Protein AF-A0AA38I231-F1 (afdb_monomer)

Sequence (170 aa):
MPKPLHKDVKQMDDNLVDYFAKERDSGEPLLPLTAVQDRVAATLGVYILPRNRDPRTKQVCDISTSEQCAIRECLYGMVEEKIHVTRSPLIDCLKEKHIFEGSVSSLGKILHSQLGFVIRQPVYGSVLWNYNMLFMQEPNSYVNTCTISRTQILCHVYILMKHGYLKMVR

Radius of gyration: 27.33 Å; Cα contacts (8 Å, |Δi|>4): 93; chains: 1; bounding box: 58×40×67 Å

Foldseek 3Di:
DDDDDDPLVVVLVVLVVVVVVCVVVVPDPDDDPVVVVVVSCVSSVHDPDPPCPPPPPPPPLDDDPVLLVVLVVLVVVCVVVVHQDDLVVSVVSCVVVVSDDDDSVSVCCCCVPPVQFDQDDPDPPDPPDPPRPRDRPPPDDDDDDPPCDPVNVVVVVVVCVVVPVDDDDD

Structure (mmCIF, N/CA/C/O backbone):
data_AF-A0AA38I231-F1
#
_entry.id   AF-A0AA38I231-F1
#
loop_
_atom_site.group_PDB
_atom_site.id
_atom_site.type_symbol
_atom_site.label_atom_id
_atom_site.label_alt_id
_atom_site.label_comp_id
_atom_site.label_asym_id
_atom_site.label_entity_id
_atom_site.label_seq_id
_atom_site.pdbx_PDB_ins_code
_atom_site.Cartn_x
_atom_site.Cartn_y
_atom_site.Cartn_z
_atom_site.occupancy
_atom_site.B_iso_or_equiv
_atom_site.auth_seq_id
_atom_site.auth_comp_id
_atom_site.auth_asym_id
_atom_site.auth_atom_id
_atom_site.pdbx_PDB_model_num
ATOM 1 N N . MET A 1 1 ? -1.012 15.613 -42.723 1.00 48.78 1 MET A N 1
ATOM 2 C CA . MET A 1 1 ? 0.351 15.241 -43.156 1.00 48.78 1 MET A CA 1
ATOM 3 C C . MET A 1 1 ? 1.226 15.136 -41.916 1.00 48.78 1 MET A C 1
ATOM 5 O O . MET A 1 1 ? 1.247 16.104 -41.160 1.00 48.78 1 MET A O 1
ATOM 9 N N . PRO A 1 2 ? 1.843 13.979 -41.628 1.00 49.44 2 PRO A N 1
ATOM 10 C CA . PRO A 1 2 ? 2.735 13.845 -40.479 1.00 49.44 2 PRO A CA 1
ATOM 11 C C . PRO A 1 2 ? 3.920 14.809 -40.628 1.00 49.44 2 PRO A C 1
ATOM 13 O O . PRO A 1 2 ? 4.451 14.984 -41.725 1.00 49.44 2 PRO A O 1
ATOM 16 N N . LYS A 1 3 ? 4.281 15.489 -39.535 1.00 53.19 3 LYS A N 1
ATOM 17 C CA . LYS A 1 3 ? 5.412 16.426 -39.517 1.00 53.19 3 LYS A CA 1
ATOM 18 C C . LYS A 1 3 ? 6.711 15.646 -39.771 1.00 53.19 3 LYS A C 1
ATOM 20 O O . LYS A 1 3 ? 6.850 14.556 -39.216 1.00 53.19 3 LYS A O 1
ATOM 25 N N . PRO A 1 4 ? 7.651 16.177 -40.572 1.00 53.50 4 PRO A N 1
ATOM 26 C CA . PRO A 1 4 ? 8.943 15.534 -40.765 1.00 53.50 4 PRO A CA 1
ATOM 27 C C . PRO A 1 4 ? 9.662 15.424 -39.417 1.00 53.50 4 PRO A C 1
ATOM 29 O O . PRO A 1 4 ? 9.806 16.412 -38.695 1.00 53.50 4 PRO A O 1
ATOM 32 N N . LEU A 1 5 ? 10.063 14.200 -39.074 1.00 52.28 5 LEU A N 1
ATOM 33 C CA . LEU A 1 5 ? 10.873 13.911 -37.896 1.00 52.28 5 LEU A CA 1
ATOM 34 C C . LEU A 1 5 ? 12.218 14.640 -38.000 1.00 52.28 5 LEU A C 1
ATOM 36 O O . LEU A 1 5 ? 12.789 14.768 -39.086 1.00 52.28 5 LEU A O 1
ATOM 40 N N . HIS A 1 6 ? 12.703 15.131 -36.858 1.00 70.31 6 HIS A N 1
ATOM 41 C CA . HIS A 1 6 ? 14.024 15.744 -36.736 1.00 70.31 6 HIS A CA 1
ATOM 42 C C . HIS A 1 6 ? 15.079 14.765 -37.274 1.00 70.31 6 HIS A C 1
ATOM 44 O O . HIS A 1 6 ? 14.965 13.562 -37.031 1.00 70.31 6 HIS A O 1
ATOM 50 N N . LYS A 1 7 ? 16.080 15.256 -38.020 1.00 75.19 7 LYS A N 1
ATOM 51 C CA . LYS A 1 7 ? 17.077 14.403 -38.703 1.00 75.19 7 LYS A CA 1
ATOM 52 C C . LYS A 1 7 ? 17.727 13.388 -37.751 1.00 75.19 7 LYS A C 1
ATOM 54 O O . LYS A 1 7 ? 17.920 12.240 -38.135 1.00 75.19 7 LYS A O 1
ATOM 59 N N . ASP A 1 8 ? 17.939 13.791 -36.503 1.00 73.50 8 ASP A N 1
ATOM 60 C CA . ASP A 1 8 ? 18.530 12.957 -35.452 1.00 73.50 8 ASP A CA 1
ATOM 61 C C . ASP A 1 8 ? 17.647 11.762 -35.062 1.00 73.50 8 ASP A C 1
ATOM 63 O O . ASP A 1 8 ? 18.152 10.675 -34.803 1.00 73.50 8 ASP A O 1
ATOM 67 N N . VAL A 1 9 ? 16.319 11.928 -35.072 1.00 75.12 9 VAL A N 1
ATOM 68 C CA . VAL A 1 9 ? 15.383 10.843 -34.732 1.00 75.12 9 VAL A CA 1
ATOM 69 C C . VAL A 1 9 ? 15.333 9.813 -35.852 1.00 75.12 9 VAL A C 1
ATOM 71 O O . VAL A 1 9 ? 15.327 8.616 -35.587 1.00 75.12 9 VAL A O 1
ATOM 74 N N . LYS A 1 10 ? 15.368 10.270 -37.108 1.00 77.44 10 LYS A N 1
ATOM 75 C CA . LYS A 1 10 ? 15.418 9.363 -38.258 1.00 77.44 10 LYS A CA 1
ATOM 76 C C . LYS A 1 10 ? 16.686 8.504 -38.231 1.00 77.44 10 LYS A C 1
ATOM 78 O O . LYS A 1 10 ? 16.616 7.307 -38.466 1.00 77.44 10 LYS A O 1
ATOM 83 N N . GLN A 1 11 ? 17.822 9.107 -37.886 1.00 79.62 11 GLN A N 1
ATOM 84 C CA . GLN A 1 11 ? 19.083 8.381 -37.777 1.00 79.62 11 GLN A CA 1
ATOM 85 C C . GLN A 1 11 ? 19.088 7.364 -36.623 1.00 79.62 11 GLN A C 1
ATOM 87 O O . GLN A 1 11 ? 19.659 6.287 -36.767 1.00 79.62 11 GLN A O 1
ATOM 92 N N . MET A 1 12 ? 18.430 7.665 -35.496 1.00 76.19 12 MET A N 1
ATOM 93 C CA . MET A 1 12 ? 18.234 6.682 -34.423 1.00 76.19 12 MET A CA 1
ATOM 94 C C . MET A 1 12 ? 17.376 5.495 -34.872 1.00 76.19 12 MET A C 1
ATOM 96 O O . MET A 1 12 ? 17.737 4.355 -34.587 1.00 76.19 12 MET A O 1
ATOM 100 N N . ASP A 1 13 ? 16.270 5.752 -35.574 1.00 75.25 13 ASP A N 1
ATOM 101 C CA . ASP A 1 13 ? 15.390 4.694 -36.082 1.00 75.25 13 ASP A CA 1
ATOM 102 C C . ASP A 1 13 ? 16.126 3.785 -37.076 1.00 75.25 13 ASP A C 1
ATOM 104 O O . ASP A 1 13 ? 16.080 2.563 -36.928 1.00 75.25 13 ASP A O 1
ATOM 108 N N . ASP A 1 14 ? 16.865 4.367 -38.027 1.00 80.31 14 A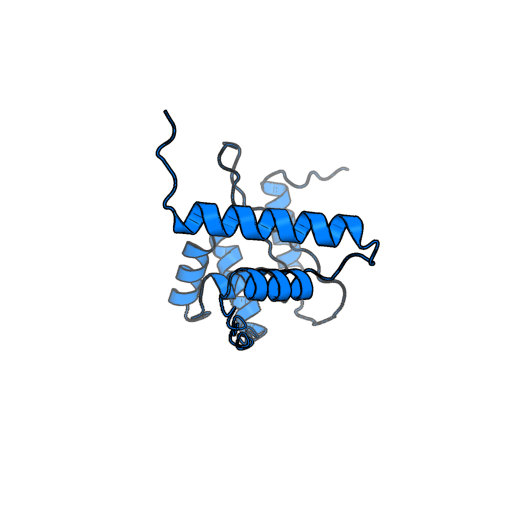SP A N 1
ATOM 109 C CA . ASP A 1 14 ? 17.651 3.613 -39.011 1.00 80.31 14 ASP A CA 1
ATOM 110 C C . ASP A 1 14 ? 18.691 2.707 -38.308 1.00 80.31 14 ASP A C 1
ATOM 112 O O . ASP A 1 14 ? 18.795 1.517 -38.612 1.00 80.31 14 ASP A O 1
ATOM 116 N N . ASN A 1 15 ? 19.385 3.219 -37.281 1.00 79.56 15 ASN A N 1
ATOM 117 C CA . ASN A 1 15 ? 20.355 2.443 -36.497 1.00 79.56 15 ASN A CA 1
ATOM 118 C C . ASN A 1 15 ? 19.712 1.278 -35.718 1.00 79.56 15 ASN A C 1
ATOM 120 O O . ASN A 1 15 ? 20.316 0.209 -35.590 1.00 79.56 15 ASN A O 1
ATOM 124 N N . LEU A 1 16 ? 18.504 1.468 -35.176 1.00 77.56 16 LEU A N 1
ATOM 125 C CA . LEU A 1 16 ? 17.788 0.420 -34.441 1.00 77.56 16 LEU A CA 1
ATOM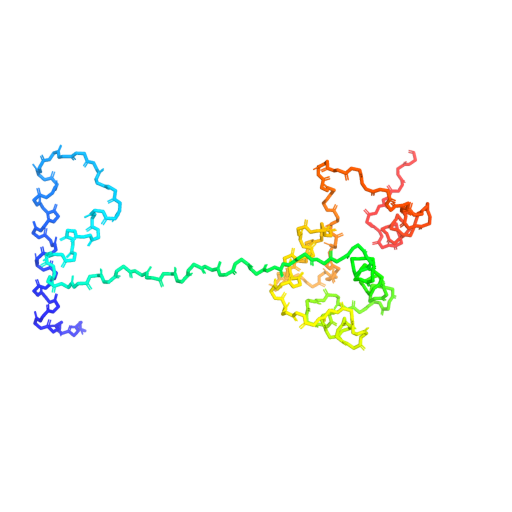 126 C C . LEU A 1 16 ? 17.291 -0.684 -35.373 1.00 77.56 16 LEU A C 1
ATOM 128 O O . LEU A 1 16 ? 17.421 -1.864 -35.044 1.00 77.56 16 LEU A O 1
ATOM 132 N N . VAL A 1 17 ? 16.744 -0.318 -36.534 1.00 79.62 17 VAL A N 1
ATOM 133 C CA . VAL A 1 17 ? 16.281 -1.284 -37.539 1.00 79.62 17 VAL A CA 1
ATOM 134 C C . VAL A 1 17 ? 17.441 -2.161 -38.013 1.00 79.62 17 VAL A C 1
ATOM 136 O O . VAL A 1 17 ? 17.312 -3.388 -38.010 1.00 79.62 17 VAL A O 1
ATOM 139 N N . ASP A 1 18 ? 18.591 -1.560 -38.326 1.00 83.56 18 ASP A N 1
ATOM 140 C CA . ASP A 1 18 ? 19.799 -2.288 -38.726 1.00 83.56 18 ASP A CA 1
ATOM 141 C C . ASP A 1 18 ? 20.313 -3.227 -37.627 1.00 83.56 18 ASP A C 1
ATOM 143 O O . ASP A 1 18 ? 20.754 -4.344 -37.909 1.00 83.56 18 ASP A O 1
ATOM 147 N N . TYR A 1 19 ? 20.254 -2.798 -36.364 1.00 80.94 19 TYR A N 1
ATOM 148 C CA . TYR A 1 19 ? 20.632 -3.629 -35.223 1.00 80.94 19 TYR A CA 1
ATOM 149 C C . TYR A 1 19 ? 19.727 -4.865 -35.096 1.00 80.94 19 TYR A C 1
ATOM 151 O O . TYR A 1 19 ? 20.226 -5.990 -35.024 1.00 80.94 19 TYR A O 1
ATOM 159 N N . PHE A 1 20 ? 18.402 -4.684 -35.123 1.00 78.88 20 PHE A N 1
ATOM 160 C CA . PHE A 1 20 ? 17.463 -5.803 -34.990 1.00 78.88 20 PHE A CA 1
ATOM 161 C C . PHE A 1 20 ? 17.497 -6.754 -36.191 1.00 78.88 20 PHE A C 1
ATOM 163 O O . PHE A 1 20 ? 17.286 -7.953 -36.013 1.00 78.88 20 PHE A O 1
ATOM 170 N N . ALA A 1 21 ? 17.800 -6.258 -37.395 1.00 80.44 21 ALA A N 1
ATOM 171 C CA . ALA A 1 21 ? 18.023 -7.111 -38.559 1.00 80.44 21 ALA A CA 1
ATOM 172 C C . ALA A 1 21 ? 19.235 -8.038 -38.353 1.00 80.44 21 ALA A C 1
ATOM 174 O O . ALA A 1 21 ? 19.123 -9.244 -38.564 1.00 80.44 21 ALA A O 1
ATOM 175 N N . LYS A 1 22 ? 20.357 -7.502 -37.850 1.00 84.06 22 LYS A N 1
ATOM 176 C CA . LYS A 1 22 ? 21.570 -8.286 -37.549 1.00 84.06 22 LYS A CA 1
ATOM 177 C C . LYS A 1 22 ? 21.352 -9.312 -36.435 1.00 84.06 22 LYS A C 1
ATOM 179 O O . LYS A 1 22 ? 21.830 -10.434 -36.552 1.00 84.06 22 LYS A O 1
ATOM 184 N N . GLU A 1 23 ? 20.630 -8.946 -35.376 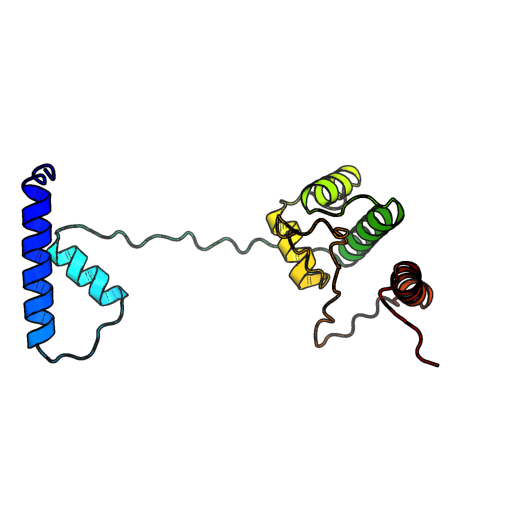1.00 80.56 23 GLU A N 1
ATOM 185 C CA . GLU A 1 23 ? 20.284 -9.862 -34.274 1.00 80.56 23 GLU A CA 1
ATOM 186 C C . GLU A 1 23 ? 19.342 -10.985 -34.718 1.00 80.56 23 GLU A C 1
ATOM 188 O O . GLU A 1 23 ? 19.498 -12.126 -34.300 1.00 80.56 23 GLU A O 1
ATOM 193 N N . ARG A 1 24 ? 18.370 -10.695 -35.590 1.00 81.44 24 ARG A N 1
ATOM 194 C CA . ARG A 1 24 ? 17.469 -11.728 -36.119 1.00 81.44 24 ARG A CA 1
ATOM 195 C C . ARG A 1 24 ? 18.234 -12.773 -36.931 1.00 81.44 24 ARG A C 1
ATOM 197 O O . ARG A 1 24 ? 17.922 -13.959 -36.853 1.00 81.44 24 ARG A O 1
ATOM 204 N N . ASP A 1 25 ? 19.215 -12.324 -37.705 1.00 83.75 25 ASP A N 1
ATOM 205 C CA . ASP A 1 25 ? 19.957 -13.175 -38.629 1.00 83.75 25 ASP A CA 1
ATOM 206 C C . ASP A 1 25 ? 21.135 -13.909 -37.939 1.00 83.75 25 ASP A C 1
ATOM 208 O O . ASP A 1 25 ? 21.706 -14.828 -38.526 1.00 83.75 25 ASP A O 1
ATOM 212 N N . SER A 1 26 ? 21.483 -13.562 -36.687 1.00 84.50 26 SER A N 1
ATOM 213 C CA . SER A 1 26 ? 22.598 -14.173 -35.939 1.00 84.50 26 SER A CA 1
ATOM 214 C C . SER A 1 26 ? 22.287 -15.563 -35.369 1.00 84.50 26 SER A C 1
ATOM 216 O O . SER A 1 26 ? 23.208 -16.329 -35.091 1.00 84.50 26 SER A O 1
ATOM 218 N N . GLY A 1 27 ? 21.005 -15.907 -35.196 1.00 82.94 27 GLY A N 1
ATOM 2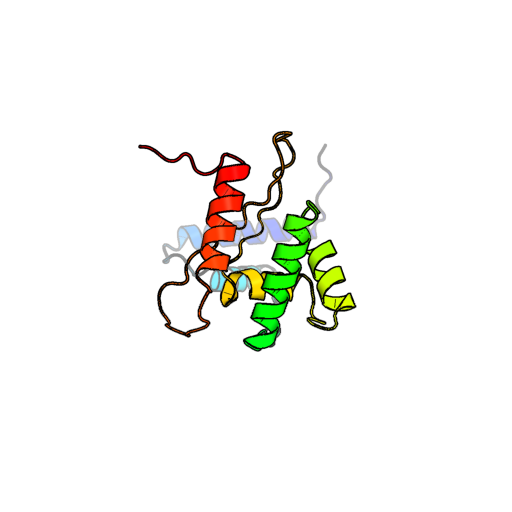19 C CA . GLY A 1 27 ? 20.577 -17.198 -34.646 1.00 82.94 27 GLY A CA 1
ATOM 220 C C . GLY A 1 27 ? 20.955 -17.425 -33.175 1.00 82.94 27 GLY A C 1
ATOM 221 O O . GLY A 1 27 ? 20.886 -18.562 -32.703 1.00 82.94 27 GLY A O 1
ATOM 222 N N . GLU A 1 28 ? 21.363 -16.379 -32.448 1.00 81.31 28 GLU A N 1
ATOM 223 C CA . GLU A 1 28 ? 21.731 -16.495 -31.036 1.00 81.31 28 GLU A CA 1
ATOM 224 C C . GLU A 1 28 ? 20.504 -16.654 -30.108 1.00 81.31 28 GLU A C 1
ATOM 226 O O . GLU A 1 28 ? 19.391 -16.232 -30.440 1.00 81.31 28 GLU A O 1
ATOM 231 N N . PRO A 1 29 ? 20.679 -17.267 -28.920 1.00 80.56 29 PRO A N 1
ATOM 232 C CA . PRO A 1 29 ? 19.629 -17.364 -27.909 1.00 80.56 29 PRO A CA 1
ATOM 233 C C . PRO A 1 29 ? 19.118 -15.990 -27.455 1.00 80.56 29 PRO A C 1
ATOM 235 O O . PRO A 1 29 ? 19.881 -15.032 -27.347 1.00 80.56 29 PRO A O 1
ATOM 238 N N . LEU A 1 30 ? 17.830 -15.916 -27.100 1.00 77.19 30 LEU A N 1
ATOM 239 C CA . LEU A 1 30 ? 17.205 -14.681 -26.620 1.00 77.19 30 LEU A CA 1
ATOM 240 C C . LEU A 1 30 ? 17.949 -14.107 -25.406 1.00 77.19 30 LEU A C 1
ATOM 242 O O . LEU A 1 30 ? 18.063 -14.747 -24.358 1.00 77.19 30 LEU A O 1
ATOM 246 N N . LEU A 1 31 ? 18.415 -12.868 -25.549 1.00 79.25 31 LEU A N 1
ATOM 247 C CA . LEU A 1 31 ? 19.125 -12.152 -24.499 1.00 79.25 31 LEU A CA 1
ATOM 248 C C . LEU A 1 31 ? 18.174 -11.700 -23.379 1.00 79.25 31 LEU A C 1
ATOM 250 O O . LEU A 1 31 ? 17.026 -11.325 -23.641 1.00 79.25 31 LEU A O 1
ATOM 254 N N . PRO A 1 32 ? 18.645 -11.656 -22.120 1.00 76.19 32 PRO A N 1
ATOM 255 C CA . PRO A 1 32 ? 17.899 -11.025 -21.041 1.00 76.19 32 PRO A CA 1
ATOM 256 C C . PRO A 1 32 ? 17.706 -9.529 -21.326 1.00 76.19 32 PRO A C 1
ATOM 258 O O . PRO A 1 32 ? 18.575 -8.871 -21.899 1.00 76.19 32 PRO A O 1
ATOM 261 N N . LEU A 1 33 ? 16.579 -8.972 -20.872 1.00 71.31 33 LEU A N 1
ATOM 262 C CA . LEU A 1 33 ? 16.176 -7.584 -21.140 1.00 71.31 33 LEU A CA 1
ATOM 263 C C . LEU A 1 33 ? 17.267 -6.552 -20.803 1.00 71.31 33 LEU A C 1
ATOM 265 O O . LEU A 1 33 ? 17.395 -5.548 -21.496 1.00 71.31 33 LEU A O 1
ATOM 269 N N . THR A 1 34 ? 18.064 -6.804 -19.763 1.00 72.62 34 THR A N 1
ATOM 270 C CA . THR A 1 34 ? 19.183 -5.939 -19.364 1.00 72.62 34 THR A CA 1
ATOM 271 C C . THR A 1 34 ? 20.270 -5.873 -20.436 1.00 72.62 34 THR A C 1
ATOM 273 O O . THR A 1 34 ? 20.709 -4.787 -20.788 1.00 72.62 34 THR A O 1
ATOM 276 N N . ALA A 1 35 ? 20.635 -7.008 -21.037 1.00 78.62 35 ALA A N 1
ATOM 277 C CA . ALA A 1 35 ? 21.635 -7.051 -22.102 1.00 78.62 35 ALA A CA 1
ATOM 278 C C . ALA A 1 35 ? 21.134 -6.375 -23.390 1.00 78.62 35 ALA A C 1
ATOM 280 O O . ALA A 1 35 ? 21.911 -5.728 -24.090 1.00 78.62 35 ALA A O 1
ATOM 281 N N . VAL A 1 36 ? 19.830 -6.472 -23.684 1.00 82.06 36 VAL A N 1
ATOM 282 C CA . VAL A 1 36 ? 19.212 -5.744 -24.807 1.00 82.06 36 VAL A CA 1
ATOM 283 C C . VAL A 1 36 ? 19.270 -4.235 -24.567 1.00 82.06 36 VAL A C 1
ATOM 285 O O . VAL A 1 36 ? 19.622 -3.487 -25.474 1.00 82.06 36 VAL A O 1
ATOM 288 N N . GLN A 1 37 ? 18.969 -3.784 -23.345 1.00 79.06 37 GLN A N 1
ATOM 289 C CA . GLN A 1 37 ? 19.061 -2.369 -22.977 1.00 79.06 37 GLN A CA 1
ATOM 290 C C . GLN A 1 37 ? 20.484 -1.832 -23.159 1.00 79.06 37 GLN A C 1
ATOM 292 O O . GLN A 1 37 ? 20.638 -0.767 -23.750 1.00 79.06 37 GLN A O 1
ATOM 297 N N . ASP A 1 38 ? 21.504 -2.584 -22.742 1.00 80.12 38 ASP A N 1
ATOM 298 C CA . ASP A 1 38 ? 22.908 -2.182 -22.879 1.00 80.12 38 ASP A CA 1
ATOM 299 C C . ASP A 1 38 ? 23.359 -2.109 -24.348 1.00 80.12 38 ASP A C 1
ATOM 301 O O . ASP A 1 38 ? 24.011 -1.145 -24.755 1.00 80.12 38 ASP A O 1
ATOM 305 N N . ARG A 1 39 ? 22.976 -3.086 -25.183 1.00 81.25 39 ARG A N 1
ATOM 306 C CA . ARG A 1 39 ? 23.319 -3.089 -26.620 1.00 81.25 39 ARG A CA 1
ATOM 307 C C . ARG A 1 39 ? 22.610 -1.972 -27.387 1.00 81.25 39 ARG A C 1
ATOM 309 O O . ARG A 1 39 ? 23.218 -1.322 -28.240 1.00 81.25 39 ARG A O 1
ATOM 316 N N . VAL A 1 40 ? 21.346 -1.706 -27.058 1.00 80.44 40 VAL A N 1
ATOM 317 C CA . VAL A 1 40 ? 20.582 -0.585 -27.625 1.00 80.44 40 VAL A CA 1
ATOM 318 C C . VAL A 1 40 ? 21.187 0.749 -27.191 1.00 80.44 40 VAL A C 1
ATOM 320 O O . VAL A 1 40 ? 21.383 1.627 -28.026 1.00 80.44 40 VAL A O 1
ATOM 323 N N . ALA A 1 41 ? 21.556 0.890 -25.917 1.00 77.88 41 ALA A N 1
ATOM 324 C CA . ALA A 1 41 ? 22.243 2.071 -25.402 1.00 77.88 41 ALA A CA 1
ATOM 325 C C . ALA A 1 41 ? 23.553 2.347 -26.150 1.00 77.88 41 ALA A C 1
ATOM 327 O O . ALA A 1 41 ? 23.784 3.471 -26.597 1.00 77.88 41 ALA A O 1
ATOM 328 N N . ALA A 1 42 ? 24.364 1.304 -26.354 1.00 81.06 42 ALA A N 1
ATOM 329 C CA . ALA A 1 42 ? 25.606 1.379 -27.114 1.00 81.06 42 ALA A CA 1
ATOM 330 C C . ALA A 1 42 ? 25.366 1.781 -28.579 1.00 81.06 42 ALA A C 1
ATOM 332 O O . ALA A 1 42 ? 26.062 2.653 -29.094 1.00 81.06 42 ALA A O 1
ATOM 333 N N . THR A 1 43 ? 24.350 1.203 -29.228 1.00 81.19 43 THR A N 1
ATOM 334 C CA . THR A 1 43 ? 23.976 1.517 -30.621 1.00 81.19 43 THR A CA 1
ATOM 335 C C . THR A 1 43 ? 23.517 2.968 -30.778 1.00 81.19 43 THR A C 1
ATOM 337 O O . THR A 1 43 ? 23.799 3.617 -31.781 1.00 81.19 43 THR A O 1
ATOM 340 N N . LEU A 1 44 ? 22.828 3.490 -29.766 1.00 76.19 44 LEU A N 1
ATOM 341 C CA . LEU A 1 44 ? 22.317 4.856 -29.734 1.00 76.19 44 LEU A CA 1
ATOM 342 C C . LEU A 1 44 ? 23.330 5.875 -29.178 1.00 76.19 44 LEU A C 1
ATOM 344 O O . LEU A 1 44 ? 23.031 7.066 -29.149 1.00 76.19 44 LEU A O 1
ATOM 348 N N . GLY A 1 45 ? 24.506 5.436 -28.715 1.00 79.56 45 GLY A N 1
ATOM 349 C CA . GLY A 1 45 ? 25.516 6.310 -28.112 1.00 79.56 45 GLY A CA 1
ATOM 350 C C . GLY A 1 45 ? 25.060 6.996 -26.817 1.00 79.56 45 GLY A C 1
ATOM 351 O O . GLY A 1 45 ? 25.606 8.034 -26.447 1.00 79.56 45 GLY A O 1
ATOM 352 N N . VAL A 1 46 ? 24.054 6.447 -26.129 1.00 79.50 46 VAL A N 1
ATOM 353 C CA . VAL A 1 46 ? 23.527 6.992 -24.870 1.00 79.50 46 VAL A CA 1
ATOM 354 C C . VAL A 1 46 ? 23.990 6.148 -23.694 1.00 79.50 46 VAL A C 1
ATOM 356 O O . VAL A 1 46 ? 23.910 4.925 -23.713 1.00 79.50 46 VAL A O 1
ATOM 359 N N . TYR A 1 47 ? 24.451 6.804 -22.633 1.00 77.94 47 TYR A N 1
ATOM 360 C CA . TYR A 1 47 ? 24.803 6.116 -21.398 1.00 77.94 47 TYR A CA 1
ATOM 361 C C . TYR A 1 47 ? 23.542 5.928 -20.548 1.00 77.94 47 TYR A C 1
ATOM 363 O O . TYR A 1 47 ? 22.998 6.894 -20.006 1.00 77.94 47 TYR A O 1
ATOM 371 N N . ILE A 1 48 ? 23.060 4.689 -20.421 1.00 69.94 48 ILE A N 1
ATOM 372 C CA . ILE A 1 48 ? 22.016 4.371 -19.445 1.00 69.94 48 ILE A CA 1
ATOM 373 C C . ILE A 1 48 ? 22.702 4.309 -18.084 1.00 69.94 48 ILE A C 1
ATOM 375 O O . ILE A 1 48 ? 23.288 3.295 -17.714 1.00 69.94 48 ILE A O 1
ATOM 379 N N . LEU A 1 49 ? 22.642 5.408 -17.328 1.00 70.62 49 LEU A N 1
ATOM 380 C CA . LEU A 1 49 ? 23.019 5.366 -15.920 1.00 70.62 49 LEU A CA 1
ATOM 381 C C . LEU A 1 49 ? 22.178 4.269 -15.251 1.00 70.62 49 LEU A C 1
ATOM 383 O O . LEU A 1 49 ? 20.947 4.283 -15.416 1.00 70.62 49 LEU A O 1
ATOM 387 N N . PRO A 1 50 ? 22.794 3.328 -14.507 1.00 64.12 50 PRO A N 1
ATOM 388 C CA . PRO A 1 50 ? 22.027 2.387 -13.714 1.00 64.12 50 PRO A CA 1
ATOM 389 C C . PRO A 1 50 ? 21.084 3.229 -12.867 1.00 64.12 50 PRO A C 1
ATOM 391 O O . PRO A 1 50 ? 21.516 4.155 -12.178 1.00 64.12 50 PRO A O 1
ATOM 394 N N . ARG A 1 51 ? 19.773 2.980 -12.980 1.00 60.22 51 ARG A N 1
ATOM 395 C CA . ARG A 1 51 ? 18.815 3.626 -12.086 1.00 60.22 51 ARG A CA 1
ATOM 396 C C . ARG A 1 51 ? 19.195 3.152 -10.693 1.00 60.22 51 ARG A C 1
ATOM 398 O O . ARG A 1 51 ? 18.783 2.060 -10.301 1.00 60.22 51 ARG A O 1
ATOM 405 N N . ASN A 1 52 ? 19.971 3.968 -9.981 1.00 48.16 52 ASN A N 1
ATOM 406 C CA . ASN A 1 52 ? 20.163 3.901 -8.545 1.00 48.16 52 ASN A CA 1
ATOM 407 C C . ASN A 1 52 ? 18.774 4.091 -7.953 1.00 48.16 52 ASN A C 1
ATOM 409 O O . ASN A 1 52 ? 18.336 5.189 -7.628 1.00 48.16 52 ASN A O 1
ATOM 413 N N . ARG A 1 53 ? 18.006 3.003 -7.925 1.00 59.28 53 ARG A N 1
ATOM 414 C CA . ARG A 1 53 ? 16.872 2.895 -7.037 1.00 59.28 53 ARG A CA 1
ATOM 415 C C . ARG A 1 53 ? 17.545 2.873 -5.688 1.00 59.28 53 ARG A C 1
ATOM 417 O O . ARG A 1 53 ? 18.088 1.829 -5.325 1.00 59.28 53 ARG A O 1
ATOM 424 N N . ASP A 1 54 ? 17.577 4.029 -5.028 1.00 53.75 54 ASP A N 1
ATOM 425 C CA . ASP A 1 54 ? 18.030 4.113 -3.650 1.00 53.75 54 ASP A CA 1
ATOM 426 C C . ASP A 1 54 ? 17.453 2.904 -2.923 1.00 53.75 54 ASP A C 1
ATOM 428 O O . ASP A 1 54 ? 16.248 2.629 -3.085 1.00 53.75 54 ASP A O 1
ATOM 432 N N . PRO A 1 55 ? 18.296 2.104 -2.243 1.00 60.53 55 PRO A N 1
ATOM 433 C CA . PRO A 1 55 ? 17.820 0.946 -1.519 1.00 60.53 55 PRO A CA 1
ATOM 434 C C . PRO A 1 55 ? 16.717 1.465 -0.616 1.00 60.53 55 PRO A C 1
ATOM 436 O O . PRO A 1 55 ? 16.987 2.256 0.283 1.00 60.53 55 PRO A O 1
ATOM 439 N N . ARG A 1 56 ? 15.463 1.112 -0.940 1.00 61.41 56 ARG A N 1
ATOM 440 C CA . ARG A 1 56 ? 14.295 1.600 -0.211 1.00 61.41 56 ARG A CA 1
ATOM 441 C C . ARG A 1 56 ? 14.585 1.288 1.239 1.00 61.41 56 ARG A C 1
ATOM 443 O O . ARG A 1 56 ? 14.605 0.109 1.599 1.00 61.41 56 ARG A O 1
ATOM 450 N N . THR A 1 57 ? 14.865 2.321 2.030 1.00 63.94 57 THR A N 1
ATOM 451 C CA . THR A 1 57 ? 15.065 2.191 3.464 1.00 63.94 57 THR A CA 1
ATOM 452 C C . THR A 1 57 ? 13.856 1.412 3.931 1.00 63.94 57 THR A C 1
ATOM 454 O O . THR A 1 57 ? 12.722 1.825 3.666 1.00 63.94 57 THR A O 1
ATOM 457 N N . LYS A 1 58 ? 14.084 0.200 4.455 1.00 60.50 58 LYS A N 1
ATOM 458 C CA . LYS A 1 58 ? 12.998 -0.668 4.904 1.00 60.50 58 LYS A CA 1
ATOM 459 C C . LYS A 1 58 ? 12.261 0.136 5.958 1.00 60.50 58 LYS A C 1
ATOM 461 O O . LYS A 1 58 ? 12.766 0.335 7.055 1.00 60.50 58 LYS A O 1
ATOM 466 N N . GLN A 1 59 ? 11.132 0.701 5.551 1.00 61.06 59 GLN A N 1
ATOM 467 C CA . GLN A 1 59 ? 10.348 1.577 6.390 1.00 61.06 59 GLN A CA 1
ATOM 468 C C . GLN A 1 59 ? 9.840 0.694 7.520 1.00 61.06 59 GLN A C 1
ATOM 470 O O . GLN A 1 59 ? 9.004 -0.177 7.278 1.00 61.06 59 GLN A O 1
ATOM 475 N N . VAL A 1 60 ? 10.430 0.864 8.702 1.00 57.50 60 VAL A N 1
ATOM 476 C CA . VAL A 1 60 ? 10.057 0.137 9.913 1.00 57.50 60 VAL A CA 1
ATOM 477 C C . VAL A 1 60 ? 8.578 0.427 10.139 1.00 57.50 60 VAL A C 1
ATOM 479 O O . VAL A 1 60 ? 8.178 1.577 10.292 1.00 57.50 60 VAL A O 1
ATOM 482 N N . CYS A 1 61 ? 7.754 -0.605 10.003 1.00 69.06 61 CYS A N 1
ATOM 483 C CA . CYS A 1 61 ? 6.302 -0.535 10.166 1.00 69.06 61 CYS A CA 1
ATOM 484 C C . CYS A 1 61 ? 5.870 -1.493 11.275 1.00 69.06 61 CYS A C 1
ATOM 486 O O . CYS A 1 61 ? 4.772 -2.033 11.217 1.00 69.06 61 CYS A O 1
ATOM 488 N N . ASP A 1 62 ? 6.736 -1.741 12.252 1.00 85.38 62 ASP A N 1
ATOM 489 C CA . ASP A 1 62 ? 6.408 -2.598 13.381 1.00 85.38 62 ASP A CA 1
ATOM 490 C C . ASP A 1 62 ? 5.718 -1.727 14.429 1.00 85.38 62 ASP A C 1
ATOM 492 O O . ASP A 1 62 ? 6.343 -0.843 15.011 1.00 85.38 62 ASP A O 1
ATOM 496 N N . ILE A 1 63 ? 4.411 -1.931 14.606 1.00 91.25 63 ILE A N 1
ATOM 497 C CA . ILE A 1 63 ? 3.639 -1.307 15.682 1.00 91.25 63 ILE A CA 1
ATOM 498 C C . ILE A 1 63 ? 3.434 -2.319 16.803 1.00 91.25 63 ILE A C 1
ATOM 500 O O . ILE A 1 63 ? 3.294 -3.526 16.571 1.00 91.25 63 ILE A O 1
ATOM 504 N N . SER A 1 64 ? 3.412 -1.817 18.029 1.00 94.19 64 SER A N 1
ATOM 505 C CA . SER A 1 64 ? 3.178 -2.617 19.222 1.00 94.19 64 SER A CA 1
ATOM 506 C C . SER A 1 64 ? 1.785 -3.256 19.202 1.00 94.19 64 SER A C 1
ATOM 508 O O . SER A 1 64 ? 0.835 -2.743 18.605 1.00 94.19 64 SER A O 1
ATOM 510 N N . THR A 1 65 ? 1.624 -4.372 19.912 1.00 92.44 65 THR A N 1
ATOM 511 C CA . THR A 1 65 ? 0.319 -5.040 20.058 1.00 92.44 65 THR A CA 1
ATOM 512 C C . THR A 1 65 ? -0.739 -4.117 20.680 1.00 92.44 65 THR A C 1
ATOM 514 O O . THR A 1 65 ? -1.918 -4.221 20.352 1.00 92.44 65 THR A O 1
ATOM 517 N N . SER A 1 66 ? -0.322 -3.181 21.542 1.00 93.69 66 SER A N 1
ATOM 518 C CA . SER A 1 66 ? -1.204 -2.168 22.138 1.00 93.69 66 SER A CA 1
ATOM 519 C C . SER A 1 66 ? -1.777 -1.224 21.074 1.00 93.69 66 SER A C 1
ATOM 521 O O . SER A 1 66 ? -2.992 -1.055 20.980 1.00 93.69 66 SE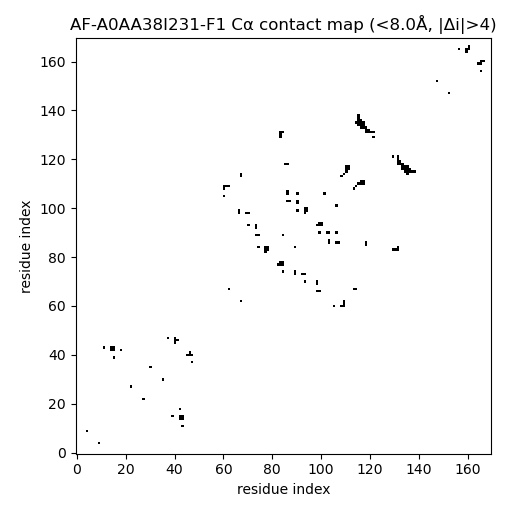R A O 1
ATOM 523 N N . GLU A 1 67 ? -0.920 -0.687 20.199 1.00 94.44 67 GLU A N 1
ATOM 524 C CA . GLU A 1 67 ? -1.342 0.169 19.082 1.00 94.44 67 GLU A CA 1
ATOM 525 C C . GLU A 1 67 ? -2.240 -0.591 18.100 1.00 94.44 67 GLU A C 1
ATOM 527 O O . GLU A 1 67 ? -3.232 -0.047 17.618 1.00 94.44 67 GLU A O 1
ATOM 532 N N . GLN A 1 68 ? -1.959 -1.874 17.846 1.00 93.62 68 GLN A N 1
ATOM 533 C CA . GLN A 1 68 ? -2.819 -2.726 17.017 1.00 93.62 68 GLN A CA 1
ATOM 534 C C . GLN A 1 68 ? -4.243 -2.836 17.581 1.00 93.62 68 GLN A C 1
ATOM 536 O O . GLN A 1 68 ? -5.214 -2.728 16.826 1.00 93.62 68 GLN A O 1
ATOM 541 N N . CYS A 1 69 ? -4.385 -3.035 18.895 1.00 92.31 69 CYS A N 1
ATOM 542 C CA . CYS A 1 69 ? -5.688 -3.051 19.561 1.00 92.31 69 CYS A CA 1
ATOM 543 C C . CYS A 1 69 ? -6.382 -1.688 19.474 1.00 92.31 69 CYS A C 1
ATOM 545 O O . CYS A 1 69 ? -7.550 -1.632 19.095 1.00 92.31 69 CYS A O 1
ATOM 547 N N . ALA A 1 70 ? -5.659 -0.595 19.715 1.00 95.25 70 ALA A N 1
ATOM 548 C CA . ALA A 1 70 ? -6.215 0.752 19.642 1.00 95.25 70 ALA A CA 1
ATOM 549 C C . ALA A 1 70 ? -6.698 1.117 18.220 1.00 95.25 70 ALA A C 1
ATOM 551 O O . ALA A 1 70 ? -7.755 1.729 18.049 1.00 95.25 70 ALA A O 1
ATOM 552 N N . ILE A 1 71 ? -5.982 0.674 17.176 1.00 94.94 71 ILE A N 1
ATOM 553 C CA . ILE A 1 71 ? -6.414 0.834 15.778 1.00 94.94 71 ILE A CA 1
ATOM 554 C C . ILE A 1 71 ? -7.699 0.043 15.506 1.00 94.94 71 ILE A C 1
ATOM 556 O O . ILE A 1 71 ? -8.607 0.561 14.852 1.00 94.94 71 ILE A O 1
ATOM 560 N N . ARG A 1 72 ? -7.805 -1.195 16.013 1.00 93.50 72 ARG A N 1
ATOM 561 C CA . ARG A 1 72 ? -9.033 -2.004 15.904 1.00 93.50 72 ARG A CA 1
ATOM 562 C C . ARG A 1 72 ? -10.213 -1.321 16.589 1.00 93.50 72 ARG A C 1
ATOM 564 O O . ARG A 1 72 ? -11.293 -1.273 16.013 1.00 93.50 72 ARG A O 1
ATOM 571 N N . GLU A 1 73 ? -10.005 -0.762 17.775 1.00 93.88 73 GLU A N 1
ATOM 572 C CA . GLU A 1 73 ? -11.051 -0.050 18.511 1.00 93.88 73 GLU A CA 1
ATOM 573 C C . GLU A 1 73 ? -11.520 1.221 17.788 1.00 93.88 73 GLU A C 1
ATOM 575 O O . GLU A 1 73 ? -12.728 1.396 17.643 1.00 93.88 73 GLU A O 1
ATOM 580 N N . CYS A 1 74 ? -10.617 2.063 17.252 1.00 95.31 74 CYS A N 1
ATOM 581 C CA . CYS A 1 74 ? -11.044 3.219 16.436 1.00 95.31 74 CYS A CA 1
ATOM 582 C C . CYS A 1 74 ? -11.829 2.753 15.194 1.00 95.31 74 CYS A C 1
ATOM 584 O O . CYS A 1 74 ? -12.879 3.317 14.891 1.00 95.31 74 CYS A O 1
ATOM 586 N N . LEU A 1 75 ? -11.390 1.685 14.512 1.00 93.25 75 LEU A N 1
ATOM 587 C CA . LEU A 1 75 ? -12.126 1.114 13.377 1.00 93.25 75 LEU A CA 1
ATOM 588 C C . LEU A 1 75 ? -13.548 0.683 13.759 1.00 93.25 75 LEU A C 1
ATOM 590 O O . LEU A 1 75 ? -14.493 1.003 13.039 1.00 93.25 75 LEU A O 1
ATOM 594 N N . TYR A 1 76 ? -13.711 -0.028 14.877 1.00 90.19 76 TYR A N 1
ATOM 595 C CA . TYR A 1 76 ? -15.031 -0.460 15.335 1.00 90.19 76 TYR A CA 1
ATOM 596 C C . TYR A 1 76 ? -15.916 0.716 15.744 1.00 90.19 76 TYR A C 1
ATOM 598 O O . TYR A 1 76 ? -17.088 0.719 15.373 1.00 90.19 76 TYR A O 1
ATOM 606 N N . GLY A 1 77 ? -15.356 1.736 16.401 1.00 92.19 77 GLY A N 1
ATOM 607 C CA . GLY A 1 77 ? -16.082 2.965 16.729 1.00 92.19 77 GLY A CA 1
ATOM 608 C C . GLY A 1 77 ? -16.622 3.669 15.482 1.00 92.19 77 GLY A C 1
ATOM 609 O O . GLY A 1 77 ? -17.808 3.975 15.410 1.00 92.19 77 GLY A O 1
ATOM 610 N N . MET A 1 78 ? -15.800 3.817 14.437 1.00 92.19 78 MET A N 1
ATOM 611 C CA . MET A 1 78 ? -16.254 4.414 13.173 1.00 92.19 78 MET A CA 1
ATOM 612 C C . MET A 1 78 ? -17.386 3.611 12.512 1.00 92.19 78 MET A C 1
ATOM 614 O O . MET A 1 78 ? -18.311 4.193 11.943 1.00 92.19 78 MET A O 1
ATOM 618 N N . VAL A 1 79 ? -17.326 2.275 12.574 1.00 86.75 79 VAL A N 1
ATOM 619 C CA . VAL A 1 79 ? -18.384 1.402 12.039 1.00 86.75 79 VAL A CA 1
ATOM 620 C C . VAL A 1 79 ? -19.672 1.527 12.857 1.00 86.75 79 VAL A C 1
ATOM 622 O O . VAL A 1 79 ? -20.756 1.580 12.273 1.00 86.75 79 VAL A O 1
ATOM 625 N N . GLU A 1 80 ? -19.570 1.602 14.184 1.00 88.06 80 GLU A N 1
ATOM 626 C CA . GLU A 1 80 ? -20.707 1.786 15.091 1.00 88.06 80 GLU A CA 1
ATOM 627 C C . GLU A 1 80 ? -21.411 3.130 14.857 1.00 88.06 80 GLU A C 1
ATOM 629 O O . GLU A 1 80 ? -22.639 3.179 14.738 1.00 88.06 80 GLU A O 1
ATOM 634 N N . GLU A 1 81 ? -20.635 4.196 14.657 1.00 91.19 81 GLU A N 1
ATOM 635 C CA . GLU A 1 81 ? -21.119 5.535 14.299 1.00 91.19 81 GLU A CA 1
ATOM 636 C C . GLU A 1 81 ? -21.622 5.633 12.846 1.00 91.19 81 GLU A C 1
ATOM 638 O O . GLU A 1 81 ? -22.123 6.675 12.422 1.00 91.19 81 GLU A O 1
ATOM 643 N N . LYS A 1 82 ? -21.538 4.539 12.073 1.00 86.88 82 LYS A N 1
ATOM 644 C CA . LYS A 1 82 ? -21.894 4.464 10.644 1.00 86.88 82 LYS A CA 1
ATOM 645 C C . LYS A 1 82 ? -21.115 5.460 9.776 1.00 86.88 82 LYS A C 1
ATOM 647 O O . LYS A 1 82 ? -21.585 5.852 8.705 1.00 86.88 82 LYS A O 1
ATOM 652 N N . ILE A 1 83 ? -19.919 5.850 10.210 1.00 87.50 83 ILE A N 1
ATOM 653 C CA . ILE A 1 83 ? -19.006 6.683 9.433 1.00 87.50 83 ILE A CA 1
ATOM 654 C C . ILE A 1 83 ? -18.371 5.815 8.345 1.00 87.50 83 ILE A C 1
ATOM 656 O O . ILE A 1 83 ? -17.962 4.675 8.576 1.00 87.50 83 ILE A O 1
ATOM 660 N N . HIS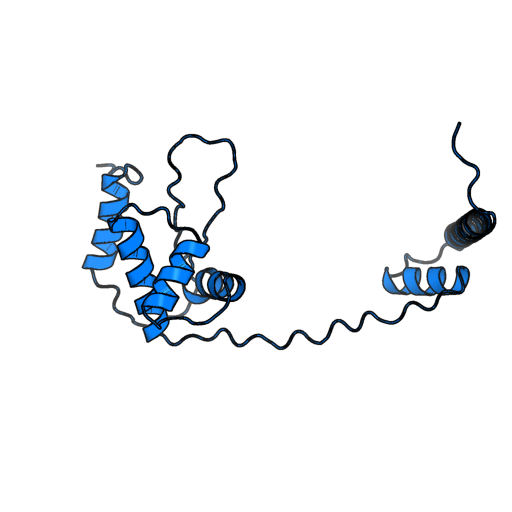 A 1 84 ? -18.277 6.346 7.126 1.00 82.88 84 HIS A N 1
ATOM 661 C CA . HIS A 1 84 ? -17.651 5.620 6.028 1.00 82.88 84 HIS A CA 1
ATOM 662 C C . HIS A 1 84 ? -16.140 5.478 6.272 1.00 82.88 84 HIS A C 1
ATOM 664 O O . HIS A 1 84 ? -15.374 6.438 6.158 1.00 82.88 84 HIS A O 1
ATOM 670 N N . VAL A 1 85 ? -15.710 4.257 6.595 1.00 87.06 85 VAL A N 1
ATOM 671 C CA . VAL A 1 85 ? -14.307 3.947 6.875 1.00 87.06 85 VAL A CA 1
ATOM 672 C C . VAL A 1 85 ? -13.502 3.980 5.578 1.00 87.06 85 VAL A C 1
ATOM 674 O O . VAL A 1 85 ? -13.503 3.032 4.788 1.00 87.06 85 VAL A O 1
ATOM 677 N N . THR A 1 86 ? -12.778 5.076 5.372 1.00 90.31 86 THR A N 1
ATOM 678 C CA . THR A 1 86 ? -11.716 5.183 4.364 1.00 90.31 86 THR A CA 1
ATOM 679 C C . THR A 1 86 ? -10.382 5.458 5.052 1.00 90.31 86 THR A C 1
ATOM 681 O O . THR A 1 86 ? -10.331 5.755 6.244 1.00 90.31 86 THR A O 1
ATOM 684 N N . ARG A 1 87 ? -9.267 5.321 4.322 1.00 90.69 87 ARG A N 1
ATOM 685 C CA . ARG A 1 87 ? -7.933 5.476 4.926 1.00 90.69 87 ARG A CA 1
ATOM 686 C C . ARG A 1 87 ? -7.676 6.890 5.458 1.00 90.69 87 ARG A C 1
ATOM 688 O O . ARG A 1 87 ? -6.918 7.011 6.411 1.00 90.69 87 ARG A O 1
ATOM 695 N N . SER A 1 88 ? -8.283 7.920 4.861 1.00 91.94 88 SER A N 1
ATOM 696 C CA . SER A 1 88 ? -8.058 9.315 5.269 1.00 91.94 88 SER A CA 1
ATOM 697 C C . SER A 1 88 ? -8.731 9.652 6.612 1.00 91.94 88 SER A C 1
ATOM 699 O O . SER A 1 88 ? -8.019 9.958 7.557 1.00 91.94 88 SER A O 1
ATOM 701 N N . PRO A 1 89 ? -10.049 9.460 6.798 1.00 92.81 89 PRO A N 1
ATOM 702 C CA . PRO A 1 89 ? -10.693 9.707 8.088 1.00 92.81 89 PRO A CA 1
ATOM 703 C C . PRO A 1 89 ? -10.168 8.793 9.198 1.00 92.81 89 PRO A C 1
ATOM 705 O O . PRO A 1 89 ? -10.080 9.205 10.348 1.00 92.81 89 PRO A O 1
ATOM 708 N N . LEU A 1 90 ? -9.772 7.557 8.861 1.00 94.50 90 LEU A N 1
ATOM 709 C CA . LEU A 1 90 ? -9.133 6.672 9.829 1.00 94.50 90 LEU A CA 1
ATOM 710 C C . LEU A 1 90 ? -7.788 7.237 10.298 1.00 94.50 90 LEU A C 1
ATOM 712 O O . LEU A 1 90 ? -7.514 7.216 11.493 1.00 94.50 90 LEU A O 1
ATOM 716 N N . ILE A 1 91 ? -6.944 7.740 9.388 1.00 95.38 91 ILE A N 1
ATOM 717 C CA . ILE A 1 91 ? -5.664 8.319 9.804 1.00 95.38 91 ILE A CA 1
ATOM 718 C C . ILE A 1 91 ? -5.864 9.583 10.637 1.00 95.38 91 ILE A C 1
ATOM 720 O O . ILE A 1 91 ? -5.112 9.791 11.584 1.00 95.38 91 ILE A O 1
ATOM 724 N N . ASP A 1 92 ? -6.894 10.372 10.337 1.00 95.94 92 ASP A N 1
ATOM 725 C CA . ASP A 1 92 ? -7.235 11.565 11.108 1.00 95.94 92 ASP A CA 1
ATOM 726 C C . ASP A 1 92 ? -7.700 11.181 12.530 1.00 95.94 92 ASP A C 1
ATOM 728 O O . ASP A 1 92 ? -7.136 11.699 13.492 1.00 95.94 92 ASP A O 1
ATOM 732 N N . CYS A 1 93 ? -8.586 10.178 12.684 1.00 96.12 93 CYS A N 1
ATOM 733 C CA . CYS A 1 93 ? -8.977 9.606 13.995 1.00 96.12 93 CYS A CA 1
ATOM 734 C C . CYS A 1 93 ? -7.759 9.139 14.802 1.00 96.12 93 CYS A C 1
ATOM 736 O O . CYS A 1 93 ? -7.646 9.387 16.004 1.00 96.12 93 CYS A O 1
ATOM 738 N N . LEU A 1 94 ? -6.837 8.424 14.149 1.00 96.06 94 LEU A N 1
ATOM 739 C CA . LEU A 1 94 ? -5.673 7.859 14.827 1.00 96.06 94 LEU A CA 1
ATOM 740 C C . LEU A 1 94 ? -4.659 8.929 15.241 1.00 96.06 94 LEU A C 1
ATOM 742 O O . LEU A 1 94 ? -4.023 8.780 16.286 1.00 96.06 94 LEU A O 1
ATOM 746 N N . LYS A 1 95 ? -4.520 9.998 14.450 1.00 96.25 95 LYS A N 1
ATOM 747 C CA . LYS A 1 95 ? -3.670 11.148 14.779 1.00 96.25 95 LYS A CA 1
ATOM 748 C C . LYS A 1 95 ? -4.250 11.975 15.915 1.00 96.25 95 LYS A C 1
ATOM 750 O O . LYS A 1 95 ? -3.508 12.347 16.814 1.00 96.25 95 LYS A O 1
ATOM 755 N N . GLU A 1 96 ? -5.559 12.208 15.907 1.00 96.75 96 GLU A N 1
ATOM 756 C CA . GLU A 1 96 ? -6.258 12.918 16.983 1.00 96.75 96 GLU A CA 1
ATOM 757 C C . GLU A 1 96 ? -6.103 12.201 18.333 1.00 96.75 96 GLU A C 1
ATOM 759 O O . GLU A 1 96 ? -5.917 12.833 19.368 1.00 96.75 96 GLU A O 1
ATOM 764 N N . LYS A 1 97 ? -6.103 10.864 18.320 1.00 96.25 97 LYS A N 1
ATOM 765 C CA . LYS A 1 97 ? -5.888 10.032 19.513 1.00 96.25 97 LYS A CA 1
ATOM 766 C C . LYS A 1 97 ? -4.410 9.793 19.852 1.00 96.25 97 LYS A C 1
ATOM 768 O O . LYS A 1 97 ? -4.138 9.059 20.798 1.00 96.25 97 LYS A O 1
ATOM 773 N N . HIS A 1 98 ? -3.469 10.350 19.085 1.00 96.06 98 HIS A N 1
ATOM 774 C CA . HIS A 1 98 ? -2.027 10.097 19.212 1.00 96.06 98 HIS A CA 1
ATOM 775 C C . HIS A 1 98 ? -1.642 8.600 19.189 1.00 96.06 98 HIS A C 1
ATOM 777 O O . HIS A 1 98 ? -0.653 8.196 19.793 1.00 96.06 98 HIS A O 1
ATOM 783 N N . ILE A 1 99 ? -2.421 7.763 18.491 1.00 95.56 99 ILE A N 1
ATOM 784 C CA . ILE A 1 99 ? -2.160 6.316 18.353 1.00 95.56 99 ILE A CA 1
ATOM 785 C C . ILE A 1 99 ? -1.189 6.049 17.198 1.00 95.56 99 ILE A C 1
ATOM 787 O O . ILE A 1 99 ? -0.425 5.090 17.230 1.00 95.56 99 ILE A O 1
ATOM 791 N N . PHE A 1 100 ? -1.249 6.859 16.137 1.00 95.31 100 PHE A N 1
ATOM 792 C CA . PHE A 1 100 ? -0.450 6.641 14.935 1.00 95.31 100 PHE A CA 1
ATOM 793 C C . PHE A 1 100 ? -0.099 7.956 14.236 1.00 95.31 100 PHE A C 1
ATOM 795 O O . PHE A 1 100 ? -0.978 8.672 13.762 1.00 95.31 100 PHE A O 1
ATOM 802 N N . GLU A 1 101 ? 1.197 8.231 14.086 1.00 94.50 101 GLU A N 1
ATOM 803 C CA . GLU A 1 101 ? 1.709 9.447 13.427 1.00 94.50 101 GLU A CA 1
ATOM 804 C C . GLU A 1 101 ? 2.212 9.211 11.991 1.00 94.50 101 GLU A C 1
ATOM 806 O O . GLU A 1 101 ? 2.713 10.120 11.328 1.00 94.50 101 GLU A O 1
ATOM 811 N N . GLY A 1 102 ? 2.085 7.986 11.478 1.00 92.94 102 GLY A N 1
ATOM 812 C CA . GLY A 1 102 ? 2.613 7.623 10.168 1.00 92.94 102 GLY A CA 1
ATOM 813 C C . GLY A 1 102 ? 1.843 8.208 8.975 1.00 92.94 102 GLY A C 1
ATOM 814 O O . GLY A 1 102 ? 0.908 9.000 9.082 1.00 92.94 102 GLY A O 1
ATOM 815 N N . SER A 1 103 ? 2.248 7.775 7.780 1.00 94.44 103 SER A N 1
ATOM 816 C CA . SER A 1 103 ? 1.589 8.099 6.508 1.00 94.44 103 SER A CA 1
ATOM 817 C C . SER A 1 103 ? 0.394 7.179 6.201 1.00 94.44 103 SER A C 1
ATOM 819 O O . SER A 1 103 ? 0.293 6.064 6.716 1.00 94.44 103 SER A O 1
ATOM 821 N N . VAL A 1 104 ? -0.465 7.587 5.260 1.00 93.00 104 VAL A N 1
ATOM 822 C CA . VAL A 1 104 ? -1.567 6.749 4.734 1.00 93.00 104 VAL A CA 1
ATOM 823 C C . VAL A 1 104 ? -1.047 5.428 4.151 1.00 93.00 104 VAL A C 1
ATOM 825 O O . VAL A 1 104 ? -1.666 4.374 4.311 1.00 93.00 104 VAL A O 1
ATOM 828 N N . SER A 1 105 ? 0.116 5.465 3.499 1.00 91.56 105 SER A N 1
ATOM 829 C CA . SER A 1 105 ? 0.751 4.287 2.902 1.00 91.56 105 SER A CA 1
ATOM 830 C C . SER A 1 105 ? 1.233 3.291 3.957 1.00 91.56 105 SER A C 1
ATOM 832 O O . SER A 1 105 ? 1.057 2.086 3.783 1.00 91.56 105 SER A O 1
ATOM 834 N N . SER A 1 106 ? 1.823 3.774 5.054 1.00 92.50 106 SER A N 1
ATOM 835 C CA . SER A 1 106 ? 2.257 2.917 6.165 1.00 92.50 106 SER A CA 1
ATOM 836 C C . SER A 1 106 ? 1.064 2.337 6.920 1.00 92.50 106 SER A C 1
ATOM 838 O O . SER A 1 106 ? 1.068 1.141 7.201 1.00 92.50 106 SER A O 1
ATOM 840 N N . LEU A 1 107 ? 0.000 3.121 7.130 1.00 93.38 107 LEU A N 1
ATOM 841 C CA . LEU A 1 107 ? -1.253 2.610 7.691 1.00 93.38 107 LEU A CA 1
ATOM 842 C C . LEU A 1 107 ? -1.838 1.488 6.822 1.00 93.38 107 LEU A C 1
ATOM 844 O O . LEU A 1 107 ? -2.226 0.445 7.334 1.00 93.38 107 LEU A O 1
ATOM 848 N N . GLY A 1 108 ? -1.841 1.658 5.496 1.00 92.12 108 GLY A N 1
ATOM 849 C CA . GLY A 1 108 ? -2.301 0.626 4.565 1.00 92.12 108 GLY A CA 1
ATOM 850 C C . GLY A 1 108 ? -1.512 -0.683 4.670 1.00 92.12 108 GLY A C 1
ATOM 851 O O . GLY A 1 108 ? -2.112 -1.755 4.612 1.00 92.12 108 GLY A O 1
ATOM 852 N N . LYS A 1 109 ? -0.188 -0.603 4.862 1.00 91.81 109 LYS A N 1
ATOM 853 C CA . LYS A 1 109 ? 0.650 -1.786 5.098 1.00 91.81 109 LYS A CA 1
ATOM 854 C C . LYS A 1 109 ? 0.282 -2.459 6.413 1.00 91.81 109 LYS A C 1
ATOM 856 O O . LYS A 1 109 ? 0.003 -3.644 6.385 1.00 91.81 109 LYS A O 1
ATOM 861 N N . ILE A 1 110 ? 0.214 -1.711 7.513 1.00 92.81 110 ILE A N 1
ATOM 862 C CA . ILE A 1 110 ? -0.114 -2.233 8.850 1.00 92.81 110 ILE A CA 1
ATOM 863 C C . ILE A 1 110 ? -1.482 -2.919 8.858 1.00 92.81 110 ILE A C 1
ATOM 865 O O . ILE A 1 110 ? -1.608 -4.054 9.321 1.00 92.81 110 ILE A O 1
ATOM 869 N N . LEU A 1 111 ? -2.493 -2.253 8.292 1.00 91.88 111 LEU A N 1
ATOM 870 C CA . LEU A 1 111 ? -3.840 -2.803 8.169 1.00 91.88 111 LEU A CA 1
ATOM 871 C C . LEU A 1 111 ? -3.813 -4.150 7.446 1.00 91.88 111 LEU A C 1
ATOM 873 O O . LEU A 1 111 ? -4.396 -5.109 7.936 1.00 91.88 111 LEU A O 1
ATOM 877 N N . HIS A 1 112 ? -3.086 -4.239 6.333 1.00 88.50 112 HIS A N 1
ATOM 878 C CA . HIS A 1 112 ? -3.008 -5.460 5.542 1.00 88.50 112 HIS A CA 1
ATOM 879 C C . HIS A 1 112 ? -2.149 -6.551 6.200 1.00 88.50 112 HIS A C 1
ATOM 881 O O . HIS A 1 112 ? -2.568 -7.699 6.282 1.00 88.50 112 HIS A O 1
ATOM 887 N N . SER A 1 113 ? -0.931 -6.223 6.635 1.00 88.62 113 SER A N 1
ATOM 888 C CA . SER A 1 113 ? 0.075 -7.208 7.039 1.00 88.62 113 SER A CA 1
ATOM 889 C C . SER A 1 113 ? -0.050 -7.662 8.486 1.00 88.62 113 SER A C 1
ATOM 891 O O . SER A 1 113 ? 0.287 -8.802 8.775 1.00 88.62 113 SER A O 1
ATOM 893 N N . GLN A 1 114 ? -0.484 -6.787 9.396 1.00 91.19 114 GLN A N 1
ATOM 894 C CA . GLN A 1 114 ? -0.528 -7.095 10.831 1.00 91.19 114 GLN A CA 1
ATOM 895 C C . GLN A 1 114 ? -1.951 -7.294 11.333 1.00 91.19 114 GLN A C 1
ATOM 897 O O . GLN A 1 114 ? -2.201 -8.147 12.179 1.00 91.19 114 GLN A O 1
ATOM 902 N N . LEU A 1 115 ? -2.897 -6.518 10.802 1.00 87.69 115 LEU A N 1
ATOM 903 C CA . LEU A 1 115 ? -4.284 -6.584 11.245 1.00 87.69 115 LEU A CA 1
ATOM 904 C C . LEU A 1 115 ? -5.162 -7.464 10.348 1.00 87.69 115 LEU A C 1
ATOM 906 O O . LEU A 1 115 ? -6.254 -7.817 10.777 1.00 87.69 115 LEU A O 1
ATOM 910 N N . GLY A 1 116 ? -4.70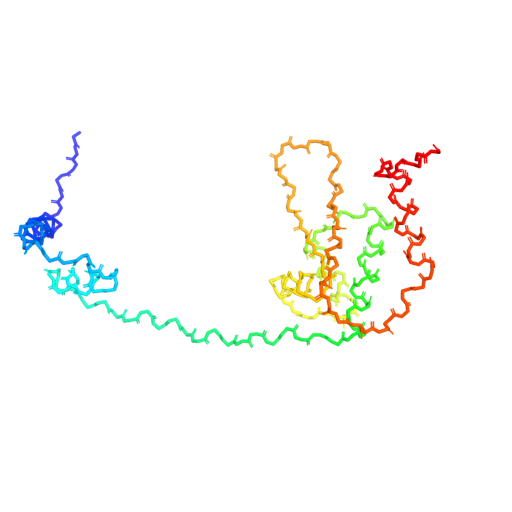4 -7.835 9.148 1.00 86.88 116 GLY A N 1
ATOM 911 C CA . GLY A 1 116 ? -5.458 -8.677 8.214 1.00 86.88 116 GLY A CA 1
ATOM 912 C C . GLY A 1 116 ? -6.668 -7.984 7.578 1.00 86.88 116 GLY A C 1
ATOM 913 O O . GLY A 1 116 ? -7.574 -8.661 7.102 1.00 86.88 116 GLY A O 1
ATOM 914 N N . PHE A 1 117 ? -6.703 -6.649 7.575 1.00 85.06 117 PHE A N 1
ATOM 915 C CA . PHE A 1 117 ? -7.773 -5.843 6.996 1.00 85.06 117 PHE A CA 1
ATOM 916 C C . PHE A 1 117 ? -7.446 -5.382 5.575 1.00 85.06 117 PHE A C 1
ATOM 918 O O . PHE A 1 117 ? -6.431 -4.729 5.319 1.00 85.06 117 PHE A O 1
ATOM 925 N N . VAL A 1 118 ? -8.381 -5.620 4.654 1.00 80.62 118 VAL A N 1
ATO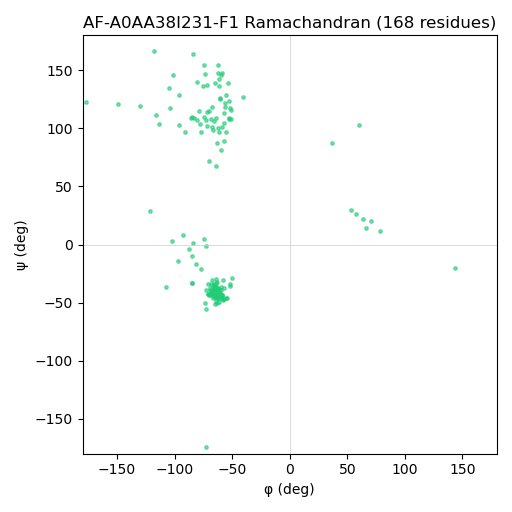M 926 C CA . VAL A 1 118 ? -8.304 -5.133 3.272 1.00 80.62 118 VAL A CA 1
ATOM 927 C C . VAL A 1 118 ? -9.404 -4.105 3.021 1.00 80.62 118 VAL A C 1
ATOM 929 O O . VAL A 1 118 ? -10.563 -4.454 2.814 1.00 80.62 118 VAL A O 1
ATOM 932 N N . ILE A 1 119 ? -9.040 -2.820 2.993 1.00 75.94 119 ILE A N 1
ATOM 933 C CA . ILE A 1 119 ? -9.952 -1.751 2.560 1.00 75.94 119 ILE A CA 1
ATOM 934 C C . ILE A 1 119 ? -9.965 -1.735 1.031 1.00 75.94 119 ILE A C 1
ATOM 936 O O . ILE A 1 119 ? -8.987 -1.313 0.404 1.00 75.94 119 ILE A O 1
ATOM 940 N N . ARG A 1 120 ? -11.060 -2.205 0.431 1.00 76.88 120 ARG A N 1
ATOM 941 C CA . ARG A 1 120 ? -11.287 -2.093 -1.014 1.00 76.88 120 ARG A CA 1
ATOM 942 C C . ARG A 1 120 ? -11.795 -0.694 -1.334 1.00 76.88 120 ARG A C 1
ATOM 944 O O . ARG A 1 120 ? -12.575 -0.134 -0.579 1.00 76.88 120 ARG A O 1
ATOM 951 N N . GLN A 1 121 ? -11.323 -0.106 -2.428 1.00 66.88 121 GLN A N 1
ATOM 952 C CA . GLN A 1 121 ? -11.939 1.125 -2.911 1.00 66.88 121 GLN A CA 1
ATOM 953 C C . GLN A 1 121 ? -13.304 0.780 -3.510 1.00 66.88 121 GLN A C 1
ATOM 955 O O . GLN A 1 121 ? -13.401 -0.227 -4.222 1.00 66.88 121 GLN A O 1
ATOM 960 N N . PRO A 1 122 ? -14.345 1.583 -3.241 1.00 62.25 122 PRO A N 1
ATOM 961 C CA . PRO A 1 122 ? -15.608 1.419 -3.933 1.00 62.25 122 PRO A CA 1
ATOM 962 C C . PRO A 1 122 ? -15.362 1.624 -5.427 1.00 62.25 122 PRO A C 1
ATOM 964 O O . PRO A 1 122 ? -14.774 2.624 -5.847 1.00 62.25 122 PRO A O 1
ATOM 967 N N . VAL A 1 123 ? -15.768 0.648 -6.235 1.00 67.50 123 VAL A N 1
ATOM 968 C CA . VAL A 1 123 ? -15.721 0.784 -7.689 1.00 67.50 123 VAL A CA 1
ATOM 969 C C . VAL A 1 123 ? -16.794 1.808 -8.050 1.00 67.50 123 VAL A C 1
ATOM 971 O O . VAL A 1 123 ? -17.976 1.586 -7.787 1.00 67.50 123 VAL A O 1
ATOM 974 N N . TYR A 1 124 ? -16.380 2.962 -8.581 1.00 51.72 124 TYR A N 1
ATOM 975 C CA . TYR A 1 124 ? -17.291 4.013 -9.041 1.00 51.72 124 TYR A CA 1
ATOM 976 C C . TYR A 1 124 ? -18.335 3.398 -9.991 1.00 51.72 124 TYR A C 1
ATOM 978 O O . TYR A 1 124 ? -17.995 2.998 -11.101 1.00 51.72 124 TYR A O 1
ATOM 986 N N . GLY A 1 125 ? -19.589 3.279 -9.538 1.00 51.94 125 GLY A N 1
ATOM 987 C CA . GLY A 1 125 ? -20.694 2.730 -10.336 1.00 51.94 125 GLY A CA 1
ATOM 988 C C . GLY A 1 125 ? -21.717 1.880 -9.575 1.00 51.94 125 GLY A C 1
ATOM 989 O O . GLY A 1 125 ? -22.847 1.752 -10.035 1.00 51.94 125 GLY A O 1
ATOM 990 N N . SER A 1 126 ? -21.390 1.338 -8.399 1.00 44.47 126 SER A N 1
ATOM 991 C CA . SER A 1 126 ? -22.356 0.589 -7.581 1.00 44.47 126 SER A CA 1
ATOM 992 C C . SER A 1 126 ? -22.984 1.480 -6.505 1.00 44.47 126 SER A C 1
ATOM 994 O O . SER A 1 126 ? -22.379 1.747 -5.472 1.00 44.47 126 SER A O 1
ATOM 996 N N . VAL A 1 127 ? -24.227 1.916 -6.735 1.00 35.78 127 VAL A N 1
ATOM 997 C CA . VAL A 1 127 ? -25.066 2.693 -5.789 1.00 35.78 127 VAL A CA 1
ATOM 998 C C . VAL A 1 127 ? -25.619 1.814 -4.644 1.00 35.78 127 VAL A C 1
ATOM 1000 O O . VAL A 1 127 ? -26.389 2.256 -3.798 1.00 35.78 127 VAL A O 1
ATOM 1003 N N . LEU A 1 128 ? -25.214 0.546 -4.578 1.00 33.69 128 LEU A N 1
ATOM 1004 C CA . LEU A 1 128 ? -25.591 -0.378 -3.516 1.00 33.69 128 LEU A CA 1
ATOM 1005 C C . LEU A 1 128 ? -24.552 -0.319 -2.394 1.00 33.69 128 LEU A C 1
ATOM 1007 O O . LEU A 1 128 ? -23.509 -0.953 -2.477 1.00 33.69 128 LEU A O 1
ATOM 1011 N N . TRP A 1 129 ? -24.872 0.479 -1.372 1.00 32.53 129 TRP A N 1
ATOM 1012 C CA . TRP A 1 129 ? -24.365 0.411 0.003 1.00 32.53 129 TRP A CA 1
ATOM 1013 C C . TRP A 1 129 ? -22.888 0.014 0.138 1.00 32.53 129 TRP A C 1
ATOM 1015 O O . TRP A 1 129 ? -22.544 -1.144 0.361 1.00 32.53 129 TRP A O 1
ATOM 1025 N N . ASN A 1 130 ? -22.029 1.034 0.072 1.00 34.25 130 ASN A N 1
ATOM 1026 C CA . ASN A 1 130 ? -20.598 0.993 0.373 1.00 34.25 130 ASN A CA 1
ATOM 1027 C C . ASN A 1 130 ? -20.324 0.665 1.853 1.00 34.25 130 ASN A C 1
ATOM 1029 O O . ASN A 1 130 ? -19.797 1.486 2.606 1.00 34.25 130 ASN A O 1
ATOM 1033 N N . TYR A 1 131 ? -20.641 -0.553 2.278 1.00 40.19 131 TYR A N 1
ATOM 1034 C CA . TYR A 1 131 ? -19.891 -1.170 3.356 1.00 40.19 131 TYR A CA 1
ATOM 1035 C C . TYR A 1 131 ? -18.597 -1.669 2.729 1.00 40.19 131 TYR A C 1
ATOM 1037 O O . TYR A 1 131 ? -18.583 -2.670 2.013 1.00 40.19 131 TYR A O 1
ATOM 1045 N N . ASN A 1 132 ? -17.502 -0.946 2.973 1.00 42.44 132 ASN A N 1
ATOM 1046 C CA . ASN A 1 132 ? -16.175 -1.532 2.848 1.00 42.44 132 ASN A CA 1
ATOM 1047 C C . ASN A 1 132 ? -16.176 -2.759 3.756 1.00 42.44 132 ASN A C 1
ATOM 1049 O O . ASN A 1 132 ? -16.045 -2.627 4.970 1.00 42.44 132 ASN A O 1
ATOM 1053 N N . MET A 1 133 ? -16.421 -3.938 3.181 1.00 44.84 133 MET A N 1
ATOM 1054 C CA . MET A 1 133 ? -16.313 -5.188 3.912 1.00 44.84 133 MET A CA 1
ATOM 1055 C C . MET A 1 133 ? -14.854 -5.309 4.334 1.00 44.84 133 MET A C 1
ATOM 1057 O O . MET A 1 133 ? -13.982 -5.642 3.530 1.00 44.84 133 MET A O 1
ATOM 1061 N N . LEU A 1 134 ? -14.596 -4.979 5.599 1.00 48.09 134 LEU A N 1
ATOM 1062 C CA . LEU A 1 134 ? -13.402 -5.383 6.317 1.00 48.09 134 LEU A CA 1
ATOM 1063 C C . LEU A 1 134 ? -13.457 -6.908 6.386 1.00 48.09 134 LEU A C 1
ATOM 1065 O O . LEU A 1 134 ? -14.014 -7.490 7.310 1.00 48.09 134 LEU A O 1
ATOM 1069 N N . PHE A 1 135 ? -12.932 -7.561 5.356 1.00 46.66 135 PHE A N 1
ATOM 1070 C CA . PHE A 1 135 ? -12.633 -8.976 5.439 1.00 46.66 135 PHE A CA 1
ATOM 1071 C C . PHE A 1 135 ? -11.420 -9.104 6.351 1.00 46.66 135 PHE A C 1
ATOM 1073 O O . PHE A 1 135 ? -10.348 -8.608 6.003 1.00 46.66 135 PHE A O 1
ATOM 1080 N N . MET A 1 136 ? -11.603 -9.727 7.517 1.00 44.88 136 MET A N 1
ATOM 1081 C CA . MET A 1 136 ? -10.478 -10.281 8.258 1.00 44.88 136 MET A CA 1
ATOM 1082 C C . MET A 1 136 ? -10.025 -11.520 7.499 1.00 44.88 136 MET A C 1
ATOM 1084 O O . MET A 1 136 ? -10.726 -12.530 7.466 1.00 44.88 136 MET A O 1
ATOM 1088 N N . GLN A 1 137 ? -8.880 -11.427 6.837 1.00 45.44 137 GLN A N 1
ATOM 1089 C CA . GLN A 1 137 ? -8.215 -12.609 6.318 1.00 45.44 137 GLN A CA 1
ATOM 1090 C C . GLN A 1 137 ? -7.417 -13.189 7.486 1.00 45.44 137 GLN A C 1
ATOM 1092 O O . GLN A 1 137 ? -6.468 -12.550 7.938 1.00 45.44 137 GLN A O 1
ATOM 1097 N N . GLU A 1 138 ? -7.845 -14.332 8.035 1.00 42.06 138 GLU A N 1
ATOM 1098 C CA . GLU A 1 138 ? -7.105 -14.982 9.121 1.00 42.06 138 GLU A CA 1
ATOM 1099 C C . GLU A 1 138 ? -5.668 -15.244 8.645 1.00 42.06 138 GLU A C 1
ATOM 1101 O O . GLU A 1 138 ? -5.472 -15.948 7.646 1.00 42.06 138 GLU A O 1
ATOM 1106 N N . PRO A 1 139 ? -4.646 -14.655 9.293 1.00 43.94 139 PRO A N 1
ATOM 1107 C CA . PRO A 1 139 ? -3.277 -14.973 8.949 1.00 43.94 139 PRO A CA 1
ATOM 1108 C C . PRO A 1 139 ? -3.019 -16.425 9.355 1.00 43.94 139 PRO A C 1
ATOM 1110 O O . PRO A 1 139 ? -3.111 -16.789 10.528 1.00 43.94 139 PRO A O 1
ATOM 1113 N N . ASN A 1 140 ? -2.697 -17.259 8.365 1.00 43.19 140 ASN A N 1
ATOM 1114 C CA . ASN A 1 140 ? -2.189 -18.605 8.595 1.00 43.19 140 ASN A CA 1
ATOM 1115 C C . ASN A 1 140 ? -1.001 -18.525 9.562 1.00 43.19 140 ASN A C 1
ATOM 1117 O O . ASN A 1 140 ? 0.025 -17.931 9.236 1.00 43.19 140 ASN A O 1
ATOM 1121 N N . SER A 1 141 ? -1.156 -19.156 10.728 1.00 45.97 141 SER A N 1
ATOM 1122 C CA . SER A 1 141 ? -0.142 -19.381 11.765 1.00 45.97 141 SER A CA 1
ATOM 1123 C C . SER A 1 141 ? 0.497 -18.125 12.376 1.00 45.97 141 SER A C 1
ATOM 1125 O O . SER A 1 141 ? 1.398 -17.531 11.805 1.00 45.97 141 SER A O 1
ATOM 1127 N N . TYR A 1 142 ? 0.073 -17.755 13.585 1.00 37.97 142 TYR A N 1
ATOM 1128 C CA . TYR A 1 142 ? 0.895 -17.819 14.805 1.00 37.97 142 TYR A CA 1
ATOM 1129 C C . TYR A 1 142 ? 0.026 -17.391 15.995 1.00 37.97 142 TYR A C 1
ATOM 1131 O O . TYR A 1 142 ? -0.561 -16.311 16.018 1.00 37.97 142 TYR A O 1
ATOM 1139 N N . VAL A 1 143 ? -0.084 -18.285 16.975 1.00 41.22 143 VAL A N 1
ATOM 1140 C CA . VAL A 1 143 ? -0.870 -18.107 18.196 1.00 41.22 143 VAL A CA 1
ATOM 1141 C C . VAL A 1 143 ? -0.225 -17.005 19.035 1.00 41.22 143 VAL A C 1
ATOM 1143 O O . VAL A 1 143 ? 0.767 -17.246 19.712 1.00 41.22 143 VAL A O 1
ATOM 1146 N N . ASN A 1 144 ? -0.787 -15.799 18.999 1.00 36.81 144 ASN A N 1
ATOM 1147 C CA . ASN A 1 144 ? -0.596 -14.811 20.053 1.00 36.81 144 ASN A CA 1
ATOM 1148 C C . ASN A 1 144 ? -1.957 -14.553 20.692 1.00 36.81 144 ASN A C 1
ATOM 1150 O O . ASN A 1 144 ? -2.880 -14.027 20.072 1.00 36.81 144 ASN A O 1
ATOM 1154 N N . THR A 1 145 ? -2.082 -14.999 21.936 1.00 36.66 145 THR A N 1
ATOM 1155 C CA . THR A 1 145 ? -3.277 -14.939 22.772 1.00 36.66 145 THR A CA 1
ATOM 1156 C C . THR A 1 145 ? -3.576 -13.501 23.198 1.00 36.66 145 THR A C 1
ATOM 1158 O O . THR A 1 145 ? -3.438 -13.148 24.365 1.00 36.66 145 THR A O 1
ATOM 1161 N N . CYS A 1 146 ? -4.039 -12.661 22.274 1.00 39.72 146 CYS A N 1
ATOM 1162 C 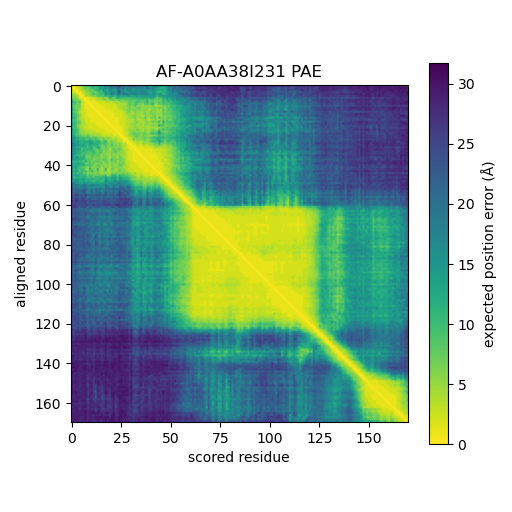CA . CYS A 1 146 ? -5.092 -11.728 22.648 1.00 39.72 146 CYS A CA 1
ATOM 1163 C C . CYS A 1 146 ? -6.351 -12.582 22.733 1.00 39.72 146 CYS A C 1
ATOM 1165 O O . CYS A 1 146 ? -6.822 -13.098 21.722 1.00 39.72 146 CYS A O 1
ATOM 1167 N N . THR A 1 147 ? -6.858 -12.798 23.943 1.00 39.91 147 THR A N 1
ATOM 1168 C CA . THR A 1 147 ? -8.195 -13.338 24.167 1.00 39.91 147 THR A CA 1
ATOM 1169 C C . THR A 1 147 ? -9.183 -12.406 23.476 1.00 39.91 147 THR A C 1
ATOM 1171 O O . THR A 1 147 ? -9.656 -11.438 24.063 1.00 39.91 147 THR A O 1
ATOM 1174 N N . ILE A 1 148 ? -9.472 -12.673 22.199 1.00 48.97 148 ILE A N 1
ATOM 1175 C CA . ILE A 1 148 ? -10.626 -12.105 21.515 1.00 48.97 148 ILE A CA 1
ATOM 1176 C C . ILE A 1 148 ? -11.793 -12.541 22.384 1.00 48.97 148 ILE A C 1
ATOM 1178 O O . ILE A 1 148 ? -12.126 -13.728 22.457 1.00 48.97 148 ILE A O 1
ATOM 1182 N N . SER A 1 149 ? -12.324 -11.603 23.165 1.00 49.34 149 SER A N 1
ATOM 1183 C CA . SER A 1 149 ? -13.369 -11.931 24.112 1.00 49.34 149 SER A CA 1
ATOM 1184 C C . SER A 1 149 ? -14.533 -12.505 23.316 1.00 49.34 149 SER A C 1
ATOM 1186 O O . SER A 1 149 ? -14.816 -12.097 22.187 1.00 49.34 149 SER A O 1
ATOM 1188 N N . ARG A 1 150 ? -15.243 -13.463 23.907 1.00 42.81 150 ARG A N 1
ATOM 1189 C CA . ARG A 1 150 ? -16.438 -14.063 23.299 1.00 42.81 150 ARG A CA 1
ATOM 1190 C C . ARG A 1 150 ? -17.427 -12.984 22.820 1.00 42.81 150 ARG A C 1
ATOM 1192 O O . ARG A 1 150 ? -18.119 -13.177 21.828 1.00 42.81 150 ARG A O 1
ATOM 1199 N N . THR A 1 151 ? -17.423 -11.820 23.473 1.00 49.09 151 THR A N 1
ATOM 1200 C CA . THR A 1 151 ? -18.155 -10.612 23.081 1.00 49.09 151 THR A CA 1
ATOM 1201 C C . THR A 1 151 ? -17.686 -9.974 21.769 1.00 49.09 151 THR A C 1
ATOM 1203 O O . THR A 1 151 ? -18.544 -9.544 21.013 1.00 49.09 151 THR A O 1
ATOM 1206 N N . GLN A 1 152 ? -16.397 -9.959 21.416 1.00 54.16 152 GLN A N 1
ATOM 1207 C CA . GLN A 1 152 ? -15.934 -9.421 20.125 1.00 54.16 152 GLN A CA 1
ATOM 1208 C C . GLN A 1 152 ? -16.354 -10.288 18.928 1.00 54.16 152 GLN A C 1
ATOM 1210 O O . GLN A 1 152 ? -16.744 -9.747 17.889 1.00 54.16 152 GLN A O 1
ATOM 1215 N N . ILE A 1 153 ? -16.343 -11.618 19.087 1.00 63.66 153 ILE A N 1
ATOM 1216 C CA . ILE A 1 153 ? -16.858 -12.559 18.075 1.00 63.66 153 ILE A CA 1
ATOM 1217 C C . ILE A 1 153 ? -18.372 -12.396 17.944 1.00 63.66 153 ILE A C 1
ATOM 1219 O O . ILE A 1 153 ? -18.894 -12.302 16.836 1.00 63.66 153 ILE A O 1
ATOM 1223 N N . LEU A 1 154 ? -19.083 -12.296 19.070 1.00 56.38 154 LEU A N 1
ATOM 1224 C CA . LEU A 1 154 ? -20.526 -12.065 19.071 1.00 56.38 154 LEU A CA 1
ATOM 1225 C C . LEU A 1 154 ? -20.896 -10.703 18.475 1.00 56.38 154 LEU A C 1
ATOM 1227 O O . LEU A 1 154 ? -21.870 -10.642 17.737 1.00 56.38 154 LEU A O 1
ATOM 1231 N N . CYS A 1 155 ? -20.116 -9.643 18.705 1.00 58.25 155 CYS A N 1
ATOM 1232 C CA . CYS A 1 155 ? -20.329 -8.344 18.065 1.00 58.25 155 CYS A CA 1
ATOM 1233 C C . CYS A 1 155 ? -20.125 -8.425 16.550 1.00 58.25 155 CYS A C 1
ATOM 1235 O O . CYS A 1 155 ? -20.964 -7.922 15.811 1.00 58.25 155 CYS A O 1
ATOM 1237 N N . HIS A 1 156 ? -19.087 -9.117 16.069 1.00 59.25 156 HIS A N 1
ATOM 1238 C CA . HIS A 1 156 ? -18.897 -9.336 14.630 1.00 59.25 156 HIS A CA 1
ATOM 1239 C C . HIS A 1 156 ? -20.055 -10.113 14.015 1.00 59.25 156 HIS A C 1
ATOM 1241 O O . HIS A 1 156 ? -20.641 -9.682 13.026 1.00 59.25 156 HIS A O 1
ATOM 1247 N N . VAL A 1 157 ? -20.428 -11.233 14.629 1.00 60.72 157 VAL A N 1
ATOM 1248 C CA . VAL A 1 157 ? -21.526 -12.078 14.159 1.00 60.72 157 VAL A CA 1
ATOM 1249 C C . VAL A 1 157 ? -22.862 -11.326 14.217 1.00 60.72 157 VAL A C 1
ATOM 1251 O O . VAL A 1 157 ? -23.667 -11.435 13.296 1.00 60.72 157 VAL A O 1
ATOM 1254 N N . TYR A 1 158 ? -23.088 -10.506 15.243 1.00 63.78 158 TYR A N 1
ATOM 1255 C CA . TYR A 1 158 ? -24.292 -9.690 15.390 1.00 63.78 158 TYR A CA 1
ATOM 1256 C C . TYR A 1 158 ? -24.358 -8.555 14.368 1.00 63.78 158 TYR A C 1
ATOM 1258 O O . TYR A 1 158 ? -25.406 -8.352 13.763 1.00 63.78 158 TYR A O 1
ATOM 1266 N N . ILE A 1 159 ? -23.253 -7.848 14.119 1.00 65.06 159 ILE A N 1
ATOM 1267 C CA . ILE A 1 159 ? -23.176 -6.808 13.085 1.00 65.06 159 ILE A CA 1
ATOM 1268 C C . ILE A 1 159 ? -23.428 -7.438 11.708 1.00 65.06 159 ILE A C 1
ATOM 1270 O O . ILE A 1 159 ? -24.247 -6.936 10.937 1.00 65.06 159 ILE A O 1
ATOM 1274 N N . LEU A 1 160 ? -22.820 -8.590 11.422 1.00 61.25 160 LEU A N 1
ATOM 1275 C CA . LEU A 1 160 ? -23.033 -9.306 10.164 1.00 61.25 160 LEU A CA 1
ATOM 1276 C C . LEU A 1 160 ? -24.476 -9.822 10.015 1.00 61.25 160 LEU A C 1
ATOM 1278 O O . LEU A 1 160 ? -25.043 -9.719 8.929 1.00 61.25 160 LEU A O 1
ATOM 1282 N N . MET A 1 161 ? -25.107 -10.313 11.086 1.00 56.94 161 MET A N 1
ATOM 1283 C CA . MET A 1 161 ? -26.518 -10.724 11.064 1.00 56.94 161 MET A CA 1
ATOM 1284 C C . MET A 1 161 ? -27.479 -9.534 10.928 1.00 56.94 161 MET A C 1
ATOM 1286 O O . MET A 1 161 ? -28.409 -9.587 10.126 1.00 56.94 161 MET A O 1
ATOM 1290 N N . LYS A 1 162 ? -27.253 -8.437 11.661 1.00 61.12 162 LYS A N 1
ATOM 1291 C CA . LYS A 1 162 ? -28.118 -7.244 11.650 1.00 61.12 162 LYS A CA 1
ATOM 1292 C C . LYS A 1 162 ? -28.135 -6.554 10.287 1.00 61.12 162 LYS A C 1
ATOM 1294 O O . LYS A 1 162 ? -29.160 -6.011 9.888 1.00 61.12 162 LYS A O 1
ATOM 1299 N N . HIS A 1 163 ? -27.017 -6.597 9.569 1.00 59.28 163 HIS A N 1
ATOM 1300 C CA . HIS A 1 163 ? -26.904 -6.032 8.228 1.00 59.28 163 HIS A CA 1
ATOM 1301 C C . HIS A 1 163 ? -27.200 -7.041 7.101 1.00 59.28 163 HIS A C 1
ATOM 1303 O O . HIS A 1 163 ? -27.031 -6.711 5.931 1.00 59.28 163 HIS A O 1
ATOM 1309 N N . GLY A 1 164 ? -27.687 -8.247 7.429 1.00 49.03 164 GLY A N 1
ATOM 1310 C CA . GLY A 1 164 ? -28.158 -9.233 6.448 1.00 49.03 164 GLY A CA 1
ATOM 1311 C C . GLY A 1 164 ? -27.058 -10.017 5.724 1.00 49.03 164 GLY A C 1
ATOM 1312 O O . GLY A 1 164 ? -27.354 -10.723 4.763 1.00 49.03 164 GLY A O 1
ATOM 1313 N N . TYR A 1 165 ? -25.808 -9.930 6.181 1.00 41.00 165 TYR A N 1
ATOM 1314 C CA . TYR A 1 165 ? -24.660 -10.631 5.593 1.00 41.00 165 TYR A CA 1
ATOM 1315 C C . TYR A 1 165 ? -24.537 -12.094 6.048 1.00 41.00 165 TYR A C 1
ATOM 1317 O O . TYR A 1 165 ? -23.845 -12.882 5.410 1.00 41.00 165 TYR A O 1
ATOM 1325 N N . LEU A 1 166 ? -25.216 -12.474 7.134 1.00 32.50 166 LEU A N 1
ATOM 1326 C CA . LEU A 1 166 ? -25.286 -13.841 7.651 1.00 32.50 166 LEU A CA 1
ATOM 1327 C C . LEU A 1 166 ? -26.752 -14.207 7.897 1.00 32.50 166 LEU A C 1
ATOM 1329 O O . LEU A 1 166 ? -27.433 -13.566 8.696 1.00 32.50 166 LEU A O 1
ATOM 1333 N N . LYS A 1 167 ? -27.245 -15.246 7.215 1.00 32.16 167 LYS A N 1
ATOM 1334 C CA . LYS A 1 167 ? -28.574 -15.821 7.455 1.00 32.16 167 LYS A CA 1
ATOM 1335 C C . LYS A 1 167 ? -28.384 -17.128 8.218 1.00 32.16 167 LYS A C 1
ATOM 1337 O O . LYS A 1 167 ? -27.747 -18.041 7.699 1.00 32.16 167 LYS A O 1
ATOM 1342 N N . MET A 1 168 ? -28.907 -17.212 9.443 1.00 33.09 168 MET A N 1
ATOM 1343 C CA . MET A 1 168 ? -28.928 -18.478 10.180 1.00 33.09 168 MET A CA 1
ATOM 1344 C C . MET A 1 168 ? -29.807 -19.468 9.413 1.00 33.09 168 MET A C 1
ATOM 1346 O O . MET A 1 168 ? -31.027 -19.303 9.342 1.00 33.09 168 MET A O 1
ATOM 1350 N N . VAL A 1 169 ? -29.170 -20.464 8.805 1.00 32.88 169 VAL A N 1
ATOM 1351 C CA . VAL A 1 169 ? -29.854 -21.636 8.262 1.00 32.88 169 VAL A CA 1
ATOM 1352 C C . VAL A 1 169 ? -30.143 -22.537 9.460 1.00 32.88 169 VAL A C 1
ATOM 1354 O O . VAL A 1 169 ? -29.211 -22.935 10.157 1.00 32.88 169 VAL A O 1
ATOM 1357 N N . ARG A 1 170 ? -31.431 -22.727 9.760 1.00 37.16 170 ARG A N 1
ATOM 1358 C CA . ARG A 1 170 ? -31.902 -23.653 10.797 1.00 37.16 170 ARG A CA 1
ATOM 1359 C C . ARG A 1 170 ? -31.759 -25.094 10.338 1.00 37.16 170 ARG A C 1
ATOM 1361 O O . ARG A 1 170 ? -31.980 -25.323 9.129 1.00 37.16 170 ARG A O 1
#

Secondary structure (DSSP, 8-state):
-PPPPPHHHHHHHHHHHHHHHHHHHH-PPPPPHHHHHHHHHHHTT-------------------HHHHHHHHHHHHHHHHTT----HHHHHHHHHHTTS--S-HHHHHHHHHHTS-EE-PPP-TT--S------EE-PPSS--------HHHHHHHHHHHHHTTS-----

pLDDT: mean 71.71, std 19.66, range [32.16, 96.75]

Organism: NCBI:txid2755281

Mean predicted aligned error: 15.68 Å

Solvent-accessible surface area (backbone atoms only — not comparable to full-atom values): 10918 Å² total; per-residue (Å²): 130,86,77,84,72,57,71,69,57,53,54,51,51,55,53,49,53,55,49,53,52,54,57,65,73,63,76,66,79,89,71,58,70,68,61,51,51,53,53,50,24,60,74,68,74,45,85,77,71,77,79,79,68,67,77,72,72,79,74,85,72,85,71,54,74,67,48,55,50,53,52,51,50,54,53,51,50,36,54,74,73,67,45,81,83,45,70,64,65,50,48,51,56,30,42,77,68,71,66,44,86,76,53,69,69,55,50,53,47,41,34,42,75,75,65,23,35,50,85,63,78,82,67,91,85,66,91,70,74,85,68,62,64,68,48,70,51,81,74,83,85,75,96,69,88,70,77,74,46,73,63,57,56,49,48,52,53,47,53,35,39,76,72,66,76,47,79,88,80,128